Protein AF-A0A0V0YJ77-F1 (afdb_monomer)

Foldseek 3Di:
DDQDPVRDDDDDDACVVVQVPDDADCQDDDDPVVVVVVCPPPPDDDDDDPVVVQQVAFDDPVCQVSQWDADPVGIDTDRTGDPPHNCSVVVSVVVVD

Secondary structure (DSSP, 8-state):
-EE-TTS-EE-----HHHHHHSPP--PPPPPHHHHHHTTTT-S-------TTGGGGSBPPGGGGGGG-EEETTEEE--SB--TT-TTHHHHHHHHH-

Structure (mmCIF, N/CA/C/O backbone):
data_AF-A0A0V0YJ77-F1
#
_entry.id   AF-A0A0V0YJ77-F1
#
loop_
_atom_site.group_PDB
_atom_site.id
_atom_site.type_symbol
_atom_site.label_atom_id
_atom_site.label_alt_id
_atom_site.label_comp_id
_atom_site.label_asym_id
_atom_site.label_entity_id
_atom_site.label_seq_id
_atom_site.pdbx_PDB_ins_code
_atom_site.Cartn_x
_atom_site.Cartn_y
_atom_site.Cartn_z
_atom_site.occupancy
_atom_site.B_iso_or_equiv
_atom_site.auth_seq_id
_atom_site.auth_comp_id
_atom_site.auth_asym_id
_atom_site.auth_atom_id
_atom_site.pdbx_PDB_model_num
ATOM 1 N N . LEU A 1 1 ? 4.881 12.488 -11.823 1.00 85.94 1 LEU A N 1
ATOM 2 C CA . LEU A 1 1 ? 4.796 13.316 -10.596 1.00 85.94 1 LEU A CA 1
ATOM 3 C C . LEU A 1 1 ? 3.446 14.006 -10.577 1.00 85.94 1 LEU A C 1
ATOM 5 O O . LEU A 1 1 ? 3.073 14.589 -11.586 1.00 85.94 1 LEU A O 1
ATOM 9 N N . VAL A 1 2 ? 2.720 13.919 -9.468 1.00 90.69 2 VAL A N 1
ATOM 10 C CA . VAL A 1 2 ? 1.419 14.581 -9.288 1.00 90.69 2 VAL A CA 1
ATOM 11 C C . VAL A 1 2 ? 1.610 15.763 -8.343 1.00 90.69 2 VAL A C 1
ATOM 13 O O . VAL A 1 2 ? 2.290 15.619 -7.333 1.00 90.69 2 VAL A O 1
ATOM 16 N N . ARG A 1 3 ? 1.050 16.936 -8.646 1.00 94.06 3 ARG A N 1
ATOM 17 C CA . ARG A 1 3 ? 1.110 18.084 -7.725 1.00 94.06 3 ARG A CA 1
ATOM 18 C C . ARG A 1 3 ? 0.067 17.915 -6.623 1.00 94.06 3 ARG A C 1
ATOM 20 O O . ARG A 1 3 ? -1.103 17.673 -6.914 1.00 94.06 3 ARG A O 1
ATOM 27 N N . LYS A 1 4 ? 0.488 18.025 -5.363 1.00 92.88 4 LYS A N 1
ATOM 28 C CA . LYS A 1 4 ? -0.427 18.114 -4.219 1.00 92.88 4 LYS A CA 1
ATOM 29 C C . LYS A 1 4 ? -1.076 19.505 -4.165 1.00 92.88 4 LYS A C 1
ATOM 31 O O . LYS A 1 4 ? -0.624 20.435 -4.831 1.00 92.88 4 LYS A O 1
ATOM 36 N N . LYS A 1 5 ? -2.113 19.653 -3.329 1.00 93.81 5 LYS A N 1
ATOM 37 C CA . LYS A 1 5 ? -2.789 20.944 -3.087 1.00 93.81 5 LYS A CA 1
ATOM 38 C C . LYS A 1 5 ? -1.843 22.014 -2.527 1.00 93.81 5 LYS A C 1
ATOM 40 O O . LYS A 1 5 ? -2.006 23.181 -2.846 1.00 93.81 5 LYS A O 1
ATOM 45 N N . ASP A 1 6 ? -0.849 21.604 -1.741 1.00 94.38 6 ASP A N 1
ATOM 46 C CA . ASP A 1 6 ? 0.196 22.473 -1.177 1.00 94.38 6 ASP A CA 1
ATOM 47 C C . ASP A 1 6 ? 1.306 22.844 -2.187 1.00 94.38 6 ASP A C 1
ATOM 49 O O . ASP A 1 6 ? 2.279 23.500 -1.832 1.00 94.38 6 ASP A O 1
ATOM 53 N N . GLY A 1 7 ? 1.194 22.407 -3.447 1.00 92.38 7 GLY A N 1
ATOM 54 C CA . GLY A 1 7 ? 2.186 22.647 -4.495 1.00 92.38 7 GLY A CA 1
ATOM 55 C C . GLY A 1 7 ? 3.379 21.686 -4.489 1.00 92.38 7 GLY A C 1
ATOM 56 O O . GLY A 1 7 ? 4.110 21.640 -5.483 1.00 92.38 7 GLY A O 1
ATOM 57 N N . SER A 1 8 ? 3.556 20.871 -3.442 1.00 93.62 8 SER A N 1
ATOM 58 C CA . SER A 1 8 ? 4.645 19.892 -3.368 1.00 93.62 8 SER A CA 1
ATOM 59 C C . SER A 1 8 ? 4.437 18.728 -4.353 1.00 93.62 8 SER A C 1
ATOM 61 O O . SER A 1 8 ? 3.298 18.330 -4.642 1.00 93.62 8 SER A O 1
ATOM 63 N N . PRO A 1 9 ? 5.518 18.149 -4.909 1.00 92.25 9 PRO A N 1
ATOM 64 C CA . PRO A 1 9 ? 5.407 16.985 -5.775 1.00 92.25 9 PRO A CA 1
ATOM 65 C C . PRO A 1 9 ? 5.058 15.723 -4.971 1.00 92.25 9 PRO A C 1
ATOM 67 O O . PRO A 1 9 ? 5.566 15.480 -3.878 1.00 92.25 9 PRO A O 1
ATOM 70 N N . ARG A 1 10 ? 4.210 14.870 -5.548 1.00 91.75 10 ARG A N 1
ATOM 71 C CA . ARG A 1 10 ? 3.933 13.505 -5.098 1.00 91.75 10 ARG A CA 1
ATOM 72 C C . ARG A 1 10 ? 4.472 12.522 -6.130 1.00 91.75 10 ARG A C 1
ATOM 74 O O . ARG A 1 10 ? 4.115 12.574 -7.314 1.00 91.75 10 ARG A O 1
ATOM 81 N N . PHE A 1 11 ? 5.338 11.630 -5.669 1.00 90.94 11 PHE A N 1
ATOM 82 C CA . PHE A 1 11 ? 5.810 10.508 -6.463 1.00 90.94 11 PHE A CA 1
ATOM 83 C C . PHE A 1 11 ? 4.708 9.451 -6.557 1.00 90.94 11 PHE A C 1
ATOM 85 O O . PHE A 1 11 ? 4.202 8.987 -5.539 1.00 90.94 11 PHE A O 1
ATOM 92 N N . CYS A 1 12 ? 4.298 9.123 -7.781 1.00 92.75 12 CYS A N 1
ATOM 93 C CA . CYS A 1 12 ? 3.265 8.132 -8.062 1.00 92.75 12 CYS A CA 1
ATOM 94 C C . CYS A 1 12 ? 3.758 7.260 -9.209 1.00 92.75 12 CYS A C 1
ATOM 96 O O . CYS A 1 12 ? 4.043 7.784 -10.290 1.00 92.75 12 CYS A O 1
ATOM 98 N N . VAL A 1 13 ? 3.853 5.959 -8.958 1.00 94.69 13 VAL A N 1
ATOM 99 C CA . VAL A 1 13 ? 4.151 4.955 -9.978 1.00 94.69 13 VAL A CA 1
ATOM 100 C C . VAL A 1 13 ? 2.832 4.395 -10.495 1.00 94.69 13 VAL A C 1
ATOM 102 O O . VAL A 1 13 ? 1.909 4.139 -9.722 1.00 94.69 13 VAL A O 1
ATOM 105 N N . ASP A 1 14 ? 2.723 4.239 -11.811 1.00 95.19 14 ASP A N 1
ATOM 106 C CA . ASP A 1 14 ? 1.532 3.673 -12.437 1.00 95.19 14 ASP A CA 1
ATOM 107 C C . ASP A 1 14 ? 1.594 2.141 -12.434 1.00 95.19 14 ASP A C 1
ATOM 109 O O . ASP A 1 14 ? 2.125 1.518 -13.352 1.00 95.19 14 ASP A O 1
ATOM 113 N N . TYR A 1 15 ? 1.019 1.534 -11.396 1.00 96.44 15 TYR A N 1
ATOM 114 C CA . TYR A 1 15 ? 0.929 0.081 -11.259 1.00 96.44 15 TYR A CA 1
ATOM 115 C C . TYR A 1 15 ? -0.333 -0.529 -11.882 1.00 96.44 15 TYR A C 1
ATOM 117 O O . TYR A 1 15 ? -0.606 -1.700 -11.645 1.00 96.44 15 TYR A O 1
ATOM 125 N N . ARG A 1 16 ? -1.111 0.188 -12.711 1.00 97.19 16 ARG A N 1
ATOM 126 C CA . ARG A 1 16 ? -2.367 -0.360 -13.275 1.00 97.19 16 ARG A CA 1
ATOM 127 C C . ARG A 1 16 ? -2.173 -1.696 -13.996 1.00 97.19 16 ARG A C 1
ATOM 129 O O . ARG A 1 16 ? -2.968 -2.610 -13.804 1.00 97.19 16 ARG A O 1
ATOM 136 N N . ARG A 1 17 ? -1.103 -1.830 -14.789 1.00 96.94 17 ARG A N 1
ATOM 137 C CA . ARG A 1 17 ? -0.780 -3.085 -15.494 1.00 96.94 17 ARG A CA 1
ATOM 138 C C . ARG A 1 17 ? -0.347 -4.196 -14.543 1.00 96.94 17 ARG A C 1
ATOM 140 O O . ARG A 1 17 ? -0.796 -5.322 -14.705 1.00 96.94 17 ARG A O 1
ATOM 147 N N . LEU A 1 18 ? 0.482 -3.870 -13.552 1.00 96.62 18 LEU A N 1
ATOM 148 C CA . LEU A 1 18 ? 0.903 -4.821 -12.524 1.00 96.62 18 LEU A CA 1
ATOM 149 C C . LEU A 1 18 ? -0.305 -5.329 -11.725 1.00 96.62 18 LEU A C 1
ATOM 151 O O . LEU A 1 18 ? -0.471 -6.531 -11.545 1.00 96.62 18 LEU A O 1
ATOM 155 N N . ASN A 1 19 ? -1.187 -4.423 -11.310 1.00 97.06 19 ASN A N 1
ATOM 156 C CA . ASN A 1 19 ? -2.392 -4.751 -10.557 1.00 97.06 19 ASN A CA 1
ATOM 157 C C . ASN A 1 19 ? -3.348 -5.641 -11.358 1.00 97.06 19 ASN A C 1
ATOM 159 O O . ASN A 1 19 ? -3.946 -6.539 -10.784 1.00 97.06 19 ASN A O 1
ATOM 163 N N . ALA A 1 20 ? -3.463 -5.437 -12.674 1.00 97.38 20 ALA A N 1
ATOM 164 C CA . ALA A 1 20 ? -4.331 -6.252 -13.527 1.00 97.38 20 ALA A CA 1
ATOM 165 C C . ALA A 1 20 ? -3.894 -7.726 -13.625 1.00 97.38 20 ALA A C 1
ATOM 167 O O . ALA A 1 20 ? -4.730 -8.590 -13.875 1.00 97.38 20 ALA A O 1
ATOM 168 N N . VAL A 1 21 ? -2.602 -8.016 -13.436 1.00 96.69 21 VAL A N 1
ATOM 169 C CA . VAL A 1 21 ? -2.053 -9.386 -13.464 1.00 96.69 21 VAL A CA 1
ATOM 170 C C . VAL A 1 21 ? -1.772 -9.949 -12.069 1.00 96.69 21 VAL A C 1
ATOM 172 O O . VAL A 1 21 ? -1.411 -11.116 -11.930 1.00 96.69 21 VAL A O 1
ATOM 175 N N . THR A 1 22 ? -1.921 -9.132 -11.026 1.00 96.56 22 THR A N 1
ATOM 176 C CA . THR A 1 22 ? -1.720 -9.552 -9.639 1.00 96.56 22 THR A CA 1
ATOM 177 C C . THR A 1 22 ? -2.990 -10.216 -9.125 1.00 96.56 22 THR A C 1
ATOM 179 O O . THR A 1 22 ? -4.088 -9.685 -9.278 1.00 96.56 22 THR A O 1
ATOM 182 N N . ARG A 1 23 ? -2.854 -11.377 -8.475 1.00 96.19 23 ARG A N 1
ATOM 183 C CA . ARG A 1 23 ? -3.986 -12.015 -7.798 1.00 96.19 23 ARG A CA 1
ATOM 184 C C . ARG A 1 23 ? -4.470 -11.105 -6.670 1.00 96.19 23 ARG A C 1
ATOM 186 O O . ARG A 1 23 ? -3.717 -10.852 -5.729 1.00 96.19 23 ARG A O 1
ATOM 193 N N . VAL A 1 24 ? -5.710 -10.635 -6.773 1.00 93.75 24 VAL A N 1
ATOM 194 C CA . VAL A 1 24 ? -6.322 -9.766 -5.764 1.00 93.75 24 VAL A CA 1
ATOM 195 C C . VAL A 1 24 ? -6.494 -10.539 -4.462 1.00 93.75 24 VAL A C 1
ATOM 197 O O . VAL A 1 24 ? -7.014 -11.655 -4.454 1.00 93.75 24 VAL A O 1
ATOM 200 N N . ASP A 1 25 ? -6.028 -9.937 -3.377 1.00 90.81 25 ASP A N 1
ATOM 201 C CA . ASP A 1 25 ? -6.213 -10.434 -2.023 1.00 90.81 25 ASP A CA 1
ATOM 202 C C . ASP A 1 25 ? -7.494 -9.835 -1.434 1.00 90.81 25 ASP A C 1
ATOM 204 O O . ASP A 1 25 ? -7.559 -8.641 -1.142 1.00 90.81 25 ASP A O 1
ATOM 208 N N . ALA A 1 26 ? -8.531 -10.661 -1.310 1.00 86.69 26 ALA A N 1
ATOM 209 C CA . ALA A 1 26 ? -9.835 -10.260 -0.797 1.00 86.69 26 ALA A CA 1
ATOM 210 C C . ALA A 1 26 ? -9.899 -10.408 0.733 1.00 86.69 26 ALA A C 1
ATOM 212 O O . ALA A 1 26 ? -10.797 -11.072 1.252 1.00 86.69 26 ALA A O 1
ATOM 213 N N . GLN A 1 27 ? -8.936 -9.815 1.448 1.00 87.62 27 GLN A N 1
ATOM 214 C CA . GLN A 1 27 ? -8.964 -9.773 2.911 1.00 87.62 27 GLN A CA 1
ATOM 215 C C . GLN A 1 27 ? -10.254 -9.070 3.369 1.00 87.62 27 GLN A C 1
ATOM 217 O O . GLN A 1 27 ? -10.503 -7.936 2.941 1.00 87.62 27 GLN A O 1
ATOM 222 N N . PRO A 1 28 ? -11.087 -9.711 4.210 1.00 85.75 28 PRO A N 1
ATOM 223 C CA . PRO A 1 28 ? -12.297 -9.085 4.710 1.00 85.75 28 PRO A CA 1
ATOM 224 C C . PRO A 1 28 ? -11.922 -7.925 5.630 1.00 85.75 28 PRO A C 1
ATOM 226 O O . PRO A 1 28 ? -11.195 -8.098 6.603 1.00 85.75 28 PRO A O 1
ATOM 229 N N . LEU A 1 29 ? -12.432 -6.736 5.324 1.00 83.94 29 LEU A N 1
ATOM 230 C CA . LEU A 1 29 ? -12.392 -5.627 6.268 1.00 83.94 29 LEU A CA 1
ATOM 231 C C . LEU A 1 29 ? -13.541 -5.801 7.270 1.00 83.94 29 LEU A C 1
ATOM 233 O O . LEU A 1 29 ? -14.650 -6.152 6.844 1.00 83.94 29 LEU A O 1
A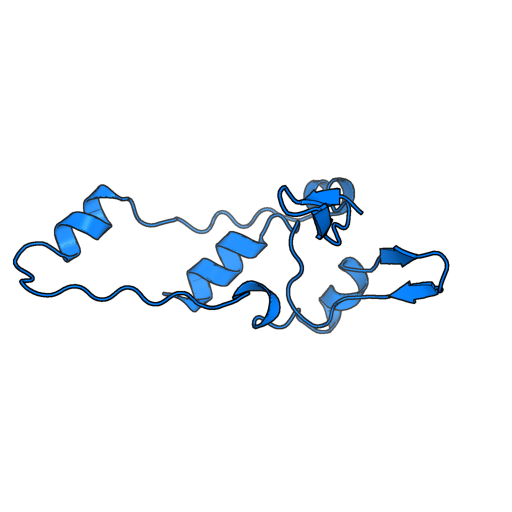TOM 237 N N . PRO A 1 30 ? -13.312 -5.552 8.572 1.00 84.50 30 PRO A N 1
ATOM 238 C CA . PRO A 1 30 ? -14.386 -5.564 9.554 1.00 84.50 30 PRO A CA 1
ATOM 239 C C . PRO A 1 30 ? -15.458 -4.548 9.159 1.00 84.50 30 PRO A C 1
ATOM 241 O O . PRO A 1 30 ? -15.163 -3.483 8.600 1.00 84.50 30 PRO A O 1
ATOM 244 N N . ARG A 1 31 ? -16.726 -4.875 9.426 1.00 88.50 31 ARG A N 1
ATOM 245 C CA . ARG A 1 31 ? -17.805 -3.917 9.188 1.00 88.50 31 ARG A CA 1
ATOM 246 C C . ARG A 1 31 ? -17.654 -2.763 10.169 1.00 88.50 31 ARG A C 1
ATOM 248 O O . ARG A 1 31 ? -17.256 -2.946 11.319 1.00 88.50 31 ARG A O 1
ATOM 255 N N . ILE A 1 32 ? -18.002 -1.567 9.705 1.00 89.50 32 ILE A N 1
ATOM 256 C CA . ILE A 1 32 ? -17.946 -0.365 10.541 1.00 89.50 32 ILE A CA 1
ATOM 257 C C . ILE A 1 32 ? -18.845 -0.545 11.770 1.00 89.50 32 ILE A C 1
ATOM 259 O O . ILE A 1 32 ? -18.405 -0.230 12.869 1.00 89.50 32 ILE A O 1
ATOM 263 N N . ASP A 1 33 ? -20.040 -1.119 11.594 1.00 92.94 33 ASP A N 1
ATOM 264 C CA . ASP A 1 33 ? -20.986 -1.387 12.685 1.00 92.94 33 ASP A CA 1
ATOM 265 C C . ASP A 1 33 ? -20.356 -2.278 13.768 1.00 92.94 33 ASP A C 1
ATOM 267 O O . ASP A 1 33 ? -20.288 -1.870 14.921 1.00 92.94 33 ASP A O 1
ATOM 271 N N . ASP A 1 34 ? -19.768 -3.417 13.380 1.00 89.50 34 ASP A N 1
ATOM 272 C CA . ASP A 1 34 ? -19.092 -4.338 14.308 1.00 89.50 34 ASP A CA 1
ATOM 273 C C . ASP A 1 34 ? -17.948 -3.640 15.069 1.00 89.50 34 ASP A C 1
ATOM 275 O O . ASP A 1 34 ? -17.727 -3.871 16.258 1.00 89.50 34 ASP A O 1
ATOM 279 N N . THR A 1 35 ? -17.222 -2.754 14.379 1.00 88.12 35 THR A N 1
ATOM 280 C CA . THR A 1 35 ? -16.110 -1.995 14.968 1.00 88.12 35 THR A CA 1
ATOM 281 C C . THR A 1 35 ? -16.609 -0.960 15.982 1.00 88.12 35 THR A C 1
ATOM 283 O O . THR A 1 35 ? -15.973 -0.752 17.012 1.00 88.12 35 THR A O 1
ATOM 286 N N . LEU A 1 36 ? -17.743 -0.307 15.713 1.00 89.94 36 LEU A N 1
ATOM 287 C CA . LEU A 1 36 ? -18.356 0.666 16.622 1.00 89.94 36 LEU A CA 1
ATOM 288 C C . LEU A 1 36 ? -19.015 -0.016 17.823 1.00 89.94 36 LEU A C 1
ATOM 290 O O . LEU A 1 36 ? -18.888 0.475 18.945 1.00 89.94 36 LEU A O 1
ATOM 294 N N . ASP A 1 37 ? -19.657 -1.162 17.607 1.00 93.06 37 ASP A N 1
ATOM 295 C CA . ASP A 1 37 ? -20.251 -1.969 18.671 1.00 93.06 37 ASP A CA 1
ATOM 296 C C . ASP A 1 37 ? -19.181 -2.466 19.651 1.00 93.06 37 ASP A C 1
ATOM 298 O O . ASP A 1 37 ? -19.380 -2.407 20.864 1.00 93.06 37 ASP A O 1
ATOM 302 N N . ALA A 1 38 ? -18.001 -2.858 19.155 1.00 89.19 38 ALA A N 1
ATOM 303 C CA . ALA A 1 38 ? -16.864 -3.239 19.998 1.00 89.19 38 ALA A CA 1
ATOM 304 C C . ALA A 1 38 ? -16.353 -2.095 20.898 1.00 89.19 38 ALA A C 1
ATOM 306 O O . ALA A 1 38 ? -15.717 -2.342 21.923 1.00 89.19 38 ALA A O 1
ATOM 307 N N . LEU A 1 39 ? -16.628 -0.842 20.529 1.00 90.81 39 LEU A N 1
ATOM 308 C CA . LEU A 1 39 ? -16.244 0.350 21.283 1.00 90.81 39 LEU A CA 1
ATOM 309 C C . LEU A 1 39 ? -17.324 0.801 22.284 1.00 90.81 39 LEU A C 1
ATOM 311 O O . LEU A 1 39 ? -17.053 1.670 23.123 1.00 90.81 39 LEU A O 1
ATOM 315 N N . ALA A 1 40 ? -18.530 0.224 22.230 1.00 92.81 40 ALA A N 1
ATOM 316 C CA . ALA A 1 40 ? -19.655 0.612 23.073 1.00 92.81 40 ALA A CA 1
ATOM 317 C C . ALA A 1 40 ? -19.338 0.463 24.573 1.00 92.81 40 ALA A C 1
ATOM 319 O O . ALA A 1 40 ? -18.767 -0.525 25.027 1.00 92.81 40 ALA A O 1
ATOM 320 N N . GLY A 1 41 ? -19.718 1.469 25.366 1.00 93.25 41 GLY A N 1
ATOM 321 C CA . GLY A 1 41 ? -19.456 1.506 26.812 1.00 93.25 41 GLY A CA 1
ATOM 322 C C . GLY A 1 41 ? -18.074 2.045 27.207 1.00 93.25 41 GLY A C 1
ATOM 323 O O . GLY A 1 41 ? -17.843 2.299 28.391 1.00 93.25 41 GLY A O 1
ATOM 324 N N . SER A 1 42 ? -17.181 2.293 26.243 1.00 93.94 42 SER A N 1
ATOM 325 C CA . SER A 1 42 ? -15.903 2.971 26.491 1.00 93.94 42 SER A CA 1
ATOM 326 C C . SER A 1 42 ? -16.110 4.466 26.752 1.00 93.94 42 SER A C 1
ATOM 328 O O . SER A 1 42 ? -16.911 5.120 26.088 1.00 93.94 42 SER A O 1
ATOM 330 N N . GLN A 1 43 ? -15.377 5.024 27.718 1.00 94.50 43 GLN A N 1
ATOM 331 C CA . GLN A 1 43 ? -15.476 6.446 28.095 1.00 94.50 43 GLN A CA 1
ATOM 332 C C . GLN A 1 43 ? -14.356 7.313 27.506 1.00 94.50 43 GLN A C 1
ATOM 334 O O . GLN A 1 43 ? -14.479 8.534 27.454 1.00 94.50 43 GLN A O 1
ATOM 339 N N . TRP A 1 44 ? -13.264 6.685 27.065 1.00 95.25 44 TRP A N 1
ATOM 340 C CA . TRP A 1 44 ? -12.065 7.353 26.574 1.00 95.25 44 TRP A CA 1
ATOM 341 C C . TRP A 1 44 ? -11.606 6.691 25.285 1.00 95.25 44 TRP A C 1
ATOM 343 O O . TRP A 1 44 ? -11.500 5.468 25.219 1.00 95.25 44 TRP A O 1
ATOM 353 N N . PHE A 1 45 ? -11.301 7.511 24.286 1.00 93.44 45 PHE A N 1
ATOM 354 C CA . PHE A 1 45 ? -10.822 7.063 22.986 1.00 93.44 45 PHE A CA 1
ATOM 355 C C . PHE A 1 45 ? -9.492 7.735 22.677 1.00 93.44 45 PHE A C 1
ATOM 357 O O . PHE A 1 45 ? -9.305 8.924 22.942 1.00 93.44 45 PHE A O 1
ATOM 364 N N . SER A 1 46 ? -8.581 6.977 22.081 1.00 93.81 46 SER A N 1
ATOM 365 C CA . SER A 1 46 ? -7.366 7.499 21.475 1.00 93.81 46 SER A CA 1
ATOM 366 C C . SER A 1 46 ? -7.240 6.938 20.066 1.00 93.81 46 SER A C 1
ATOM 368 O O . SER A 1 46 ? -7.607 5.798 19.789 1.00 93.81 46 SER A O 1
ATOM 370 N N . THR A 1 47 ? -6.747 7.766 19.154 1.00 90.75 47 THR A N 1
ATOM 371 C CA . THR A 1 47 ? -6.496 7.383 17.766 1.00 90.75 47 THR A CA 1
ATOM 372 C C . THR A 1 47 ? -5.008 7.492 17.500 1.00 90.75 47 THR A C 1
ATOM 374 O O . THR A 1 47 ? -4.408 8.533 17.777 1.00 90.75 47 THR A O 1
ATOM 377 N N . LEU A 1 48 ? -4.423 6.436 16.947 1.00 90.81 48 LEU A N 1
ATOM 378 C CA . LEU A 1 48 ? -3.026 6.405 16.535 1.00 90.81 48 LEU A CA 1
ATOM 379 C C . LEU A 1 48 ? -2.971 6.361 15.009 1.00 90.81 48 LEU A C 1
ATOM 381 O O . LEU A 1 48 ? -3.619 5.521 1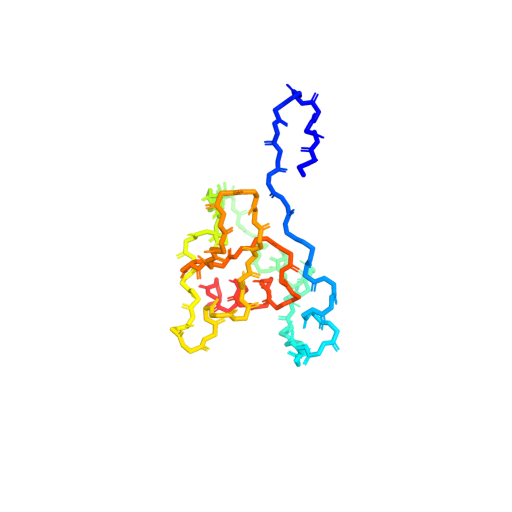4.391 1.00 90.81 48 LEU A O 1
ATOM 385 N N . ASP A 1 49 ? -2.198 7.264 14.413 1.00 90.31 49 ASP A N 1
ATOM 386 C CA . ASP A 1 49 ? -1.907 7.249 12.980 1.00 90.31 49 ASP A CA 1
ATOM 387 C C . ASP A 1 49 ? -0.516 6.656 12.753 1.00 90.31 49 ASP A C 1
ATOM 389 O O . ASP A 1 49 ? 0.483 7.154 13.283 1.00 90.31 49 ASP A O 1
ATOM 393 N N . LEU A 1 50 ? -0.438 5.592 11.954 1.00 86.31 50 LEU A N 1
ATOM 394 C CA . LEU A 1 50 ? 0.844 5.069 11.496 1.00 86.31 50 LEU A CA 1
ATOM 395 C C . LEU A 1 50 ? 1.334 5.949 10.345 1.00 86.31 50 LEU A C 1
ATOM 397 O O . LEU A 1 50 ? 0.992 5.735 9.178 1.00 86.31 50 LEU A O 1
ATOM 401 N N . ALA A 1 51 ? 2.166 6.934 10.685 1.00 84.88 51 ALA A N 1
ATOM 402 C CA . ALA A 1 51 ? 2.716 7.885 9.730 1.00 84.88 51 ALA A CA 1
ATOM 403 C C . ALA A 1 51 ? 3.382 7.161 8.549 1.00 84.88 51 ALA A C 1
ATOM 405 O O . ALA A 1 51 ? 4.360 6.429 8.706 1.00 84.88 51 ALA A O 1
ATOM 406 N N . SER A 1 52 ? 2.867 7.386 7.339 1.00 83.94 52 SER A N 1
ATOM 407 C CA . SER A 1 52 ? 3.343 6.702 6.128 1.00 83.94 52 SER A CA 1
ATOM 408 C C . SER A 1 52 ? 3.342 5.167 6.254 1.00 83.94 52 SER A C 1
ATOM 410 O O . SER A 1 52 ? 4.245 4.524 5.729 1.00 83.94 52 SER A O 1
ATOM 412 N N . GLY A 1 53 ? 2.338 4.581 6.919 1.00 87.56 53 GLY A N 1
ATOM 413 C CA . GLY A 1 53 ? 2.314 3.171 7.334 1.00 87.56 53 GLY A CA 1
ATOM 414 C C . GLY A 1 53 ? 2.692 2.150 6.257 1.00 87.56 53 GLY A C 1
ATOM 415 O O . GLY A 1 53 ? 3.435 1.219 6.542 1.00 87.56 53 GLY A O 1
ATOM 416 N N . TYR A 1 54 ? 2.295 2.351 4.997 1.00 89.81 54 TYR A N 1
ATOM 417 C CA . TYR A 1 54 ? 2.703 1.448 3.909 1.00 89.81 54 TYR A CA 1
ATOM 418 C C . TYR A 1 54 ? 4.223 1.401 3.701 1.00 89.81 54 T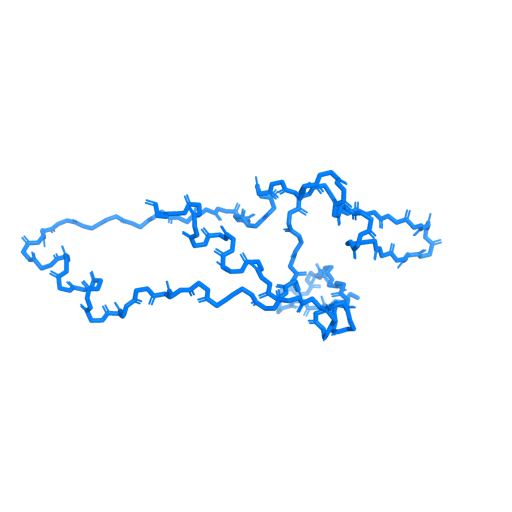YR A C 1
ATOM 420 O O . TYR A 1 54 ? 4.783 0.329 3.505 1.00 89.81 54 TYR A O 1
ATOM 428 N N . TRP A 1 55 ? 4.921 2.528 3.845 1.00 91.75 55 TRP A N 1
ATOM 429 C CA . TRP A 1 55 ? 6.381 2.597 3.712 1.00 91.75 55 TRP A CA 1
ATOM 430 C C . TRP A 1 55 ? 7.133 1.903 4.849 1.00 91.75 55 TRP A C 1
ATOM 432 O O . TRP A 1 55 ? 8.352 1.787 4.775 1.00 91.75 55 TRP A O 1
ATOM 442 N N . GLN A 1 56 ? 6.430 1.460 5.891 1.00 92.44 56 GLN A N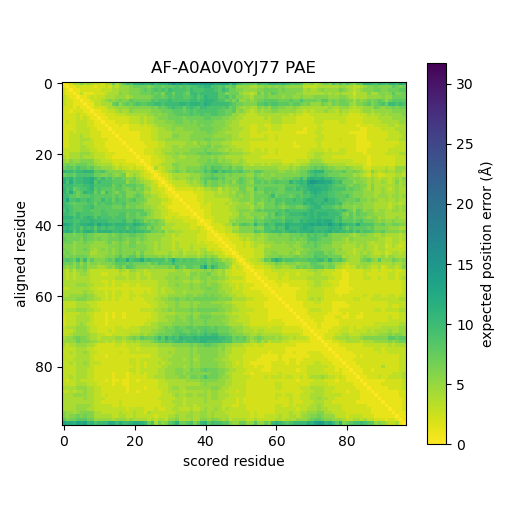 1
ATOM 443 C CA . GLN A 1 56 ? 7.004 0.693 6.994 1.00 92.44 56 GLN A CA 1
ATOM 444 C C . GLN A 1 56 ? 6.901 -0.822 6.764 1.00 92.44 56 GLN A C 1
ATOM 446 O O . GLN A 1 56 ? 7.572 -1.589 7.447 1.00 92.44 56 GLN A O 1
ATOM 451 N N . VAL A 1 57 ? 6.089 -1.262 5.796 1.00 94.06 57 VAL A N 1
ATOM 452 C CA . VAL A 1 57 ? 5.898 -2.682 5.482 1.00 94.06 57 VAL A CA 1
ATOM 453 C C . VAL A 1 57 ? 6.895 -3.099 4.414 1.00 94.06 57 VAL A C 1
ATOM 455 O O . VAL A 1 57 ? 6.903 -2.535 3.32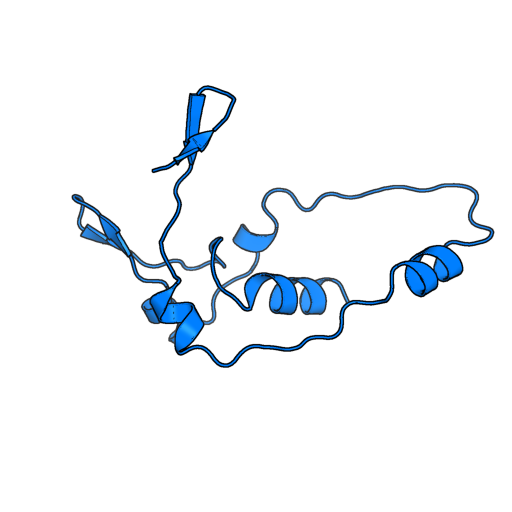2 1.00 94.06 57 VAL A O 1
ATOM 458 N N . GLU A 1 58 ? 7.735 -4.091 4.694 1.00 96.19 58 GLU A N 1
ATOM 459 C CA . GLU A 1 58 ? 8.692 -4.596 3.710 1.00 96.19 58 GLU A CA 1
ATOM 460 C C . GLU A 1 58 ? 8.002 -5.359 2.571 1.00 96.19 58 GLU A C 1
ATOM 462 O O . GLU A 1 58 ? 7.070 -6.136 2.776 1.00 96.19 58 GLU A O 1
ATOM 467 N N . VAL A 1 59 ? 8.494 -5.163 1.346 1.00 96.44 59 VAL A N 1
ATOM 468 C CA . VAL A 1 59 ? 8.147 -6.021 0.208 1.00 96.44 59 VAL A CA 1
ATOM 469 C C . VAL A 1 59 ? 9.045 -7.247 0.270 1.00 96.44 59 VAL A C 1
ATOM 471 O O . VAL A 1 59 ? 10.276 -7.112 0.339 1.00 96.44 59 VAL A O 1
ATOM 474 N N . ALA A 1 60 ? 8.423 -8.426 0.205 1.00 96.00 60 ALA A N 1
ATOM 475 C CA . ALA A 1 60 ? 9.121 -9.701 0.140 1.00 96.00 60 ALA A CA 1
ATOM 476 C C . ALA A 1 60 ? 10.199 -9.655 -0.948 1.00 96.00 60 ALA A C 1
ATOM 478 O O . ALA A 1 60 ? 9.946 -9.209 -2.067 1.00 96.00 60 ALA A O 1
ATOM 479 N N . GLU A 1 61 ? 11.407 -10.108 -0.621 1.00 96.81 61 GLU A N 1
ATOM 480 C CA . GLU A 1 61 ? 12.563 -10.035 -1.514 1.00 96.81 61 GLU A CA 1
ATOM 481 C C . GLU A 1 61 ? 12.308 -10.520 -2.958 1.00 96.81 61 GLU A C 1
ATOM 483 O O . GLU A 1 61 ? 12.644 -9.759 -3.870 1.00 96.81 61 GLU A O 1
ATOM 488 N N . PRO A 1 62 ? 11.640 -11.672 -3.205 1.00 97.38 62 PRO A N 1
ATOM 489 C CA . PRO A 1 62 ? 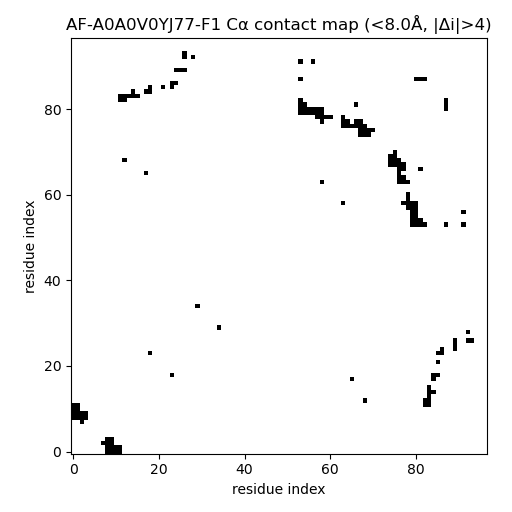11.332 -12.124 -4.567 1.00 97.38 62 PRO A CA 1
ATOM 490 C C . PRO A 1 62 ? 10.289 -11.266 -5.304 1.00 97.38 62 PRO A C 1
ATOM 492 O O . PRO A 1 62 ? 10.171 -11.353 -6.521 1.00 97.38 62 PRO A O 1
ATOM 495 N N . ASP A 1 63 ? 9.525 -10.430 -4.599 1.00 96.62 63 ASP A N 1
ATOM 496 C CA . ASP A 1 63 ? 8.493 -9.572 -5.191 1.00 96.62 63 ASP A CA 1
ATOM 497 C C . ASP A 1 63 ? 8.980 -8.140 -5.447 1.00 96.62 63 ASP A C 1
ATOM 499 O O . ASP A 1 63 ? 8.300 -7.369 -6.128 1.00 96.62 63 ASP A O 1
ATOM 503 N N . ARG A 1 64 ? 10.166 -7.764 -4.948 1.00 96.81 64 ARG A N 1
ATOM 504 C CA . ARG A 1 64 ? 10.693 -6.396 -5.088 1.00 96.81 64 ARG A CA 1
ATOM 505 C C . ARG A 1 64 ? 10.847 -5.986 -6.548 1.00 96.81 64 ARG A C 1
ATOM 507 O O . ARG A 1 64 ? 10.472 -4.867 -6.893 1.00 96.81 64 ARG A O 1
ATOM 514 N N . GLU A 1 65 ? 11.311 -6.886 -7.413 1.00 96.94 65 GLU A N 1
ATOM 515 C CA . GLU A 1 65 ? 11.469 -6.619 -8.852 1.00 96.94 65 GLU A CA 1
ATOM 516 C C . GLU A 1 65 ? 10.144 -6.248 -9.539 1.00 96.94 65 GLU A C 1
ATOM 518 O O . GLU A 1 65 ? 10.120 -5.423 -10.451 1.00 96.94 65 GLU A O 1
ATOM 523 N N . LYS A 1 66 ? 9.011 -6.768 -9.049 1.00 96.31 66 LYS A N 1
ATOM 524 C CA . LYS A 1 66 ? 7.675 -6.465 -9.589 1.00 96.31 66 LYS A CA 1
ATOM 525 C C . LYS A 1 66 ? 7.282 -5.017 -9.322 1.00 96.31 66 LYS A C 1
ATOM 527 O O . LYS A 1 66 ? 6.486 -4.445 -10.059 1.00 96.31 66 LYS A O 1
ATOM 532 N N . THR A 1 67 ? 7.866 -4.405 -8.293 1.00 96.69 67 THR A N 1
ATOM 533 C CA . THR A 1 67 ? 7.653 -2.994 -7.952 1.00 96.69 67 THR A CA 1
ATOM 534 C C . THR A 1 67 ? 8.566 -2.046 -8.733 1.00 96.69 67 THR A C 1
ATOM 536 O O . THR A 1 67 ? 8.530 -0.839 -8.482 1.00 96.69 67 THR A O 1
ATOM 539 N N . ALA A 1 68 ? 9.380 -2.554 -9.664 1.00 97.00 68 ALA A N 1
ATOM 540 C CA . ALA A 1 68 ? 10.333 -1.736 -10.392 1.00 97.00 68 ALA A CA 1
ATOM 541 C C . ALA A 1 68 ? 9.659 -0.610 -11.193 1.00 97.00 68 ALA A C 1
ATOM 543 O O . ALA A 1 68 ? 8.575 -0.759 -11.760 1.00 97.00 68 ALA A O 1
ATOM 544 N N . PHE A 1 69 ? 10.326 0.538 -11.248 1.00 95.75 69 PHE A N 1
ATOM 545 C CA . PHE A 1 69 ? 9.894 1.715 -11.983 1.00 95.75 69 PHE A CA 1
ATOM 546 C C . PHE A 1 69 ? 11.090 2.402 -12.641 1.00 95.75 69 PHE A C 1
ATOM 548 O O . PHE A 1 69 ? 12.198 2.439 -12.104 1.00 95.75 69 PHE A O 1
ATOM 555 N N . SER A 1 70 ? 10.856 2.962 -13.825 1.00 95.69 70 SER A N 1
ATOM 556 C CA . SER A 1 70 ? 11.878 3.678 -14.583 1.00 95.69 70 SER A CA 1
ATOM 557 C C . SER A 1 70 ? 11.773 5.182 -14.352 1.00 95.69 70 SER A C 1
ATOM 559 O O . SER A 1 70 ? 10.683 5.755 -14.292 1.00 95.69 70 SER A O 1
ATOM 561 N N . THR A 1 71 ? 12.929 5.822 -14.233 1.00 93.81 71 THR A N 1
ATOM 562 C CA . THR A 1 71 ? 13.094 7.273 -14.181 1.00 93.81 71 THR A CA 1
ATOM 563 C C . THR A 1 71 ? 14.188 7.685 -15.169 1.00 93.81 71 THR A C 1
ATOM 565 O O . THR A 1 71 ? 14.990 6.839 -15.569 1.00 93.81 71 THR A O 1
ATOM 568 N N . PRO A 1 72 ? 14.317 8.980 -15.508 1.00 95.31 72 PRO A N 1
ATOM 569 C CA . PRO A 1 72 ? 15.455 9.463 -16.293 1.00 95.31 72 PRO A CA 1
ATOM 570 C C . PRO A 1 72 ? 16.832 9.154 -15.677 1.00 95.31 72 PRO A C 1
ATOM 572 O O . PRO A 1 72 ? 17.831 9.188 -16.383 1.00 95.31 72 PRO A O 1
ATOM 575 N N . MET A 1 73 ? 16.895 8.858 -14.372 1.00 94.31 73 MET A N 1
ATOM 576 C CA . MET A 1 73 ? 18.132 8.530 -13.653 1.00 94.31 73 MET A CA 1
ATOM 577 C C . MET A 1 73 ? 18.440 7.028 -13.622 1.00 94.31 73 MET A C 1
ATOM 579 O O . MET A 1 73 ? 19.509 6.640 -13.161 1.00 94.31 73 MET A O 1
ATOM 583 N N . GLY A 1 74 ? 17.512 6.180 -14.070 1.00 95.69 74 GLY A N 1
ATOM 584 C CA . GLY A 1 74 ? 17.680 4.731 -14.061 1.00 95.69 74 GLY A CA 1
ATOM 585 C C . GLY A 1 74 ? 16.434 3.966 -13.629 1.00 95.69 74 GLY A C 1
ATOM 586 O O . GLY A 1 74 ? 15.355 4.532 -13.415 1.00 95.69 74 GLY A O 1
ATOM 587 N N . LEU A 1 75 ? 16.615 2.651 -13.524 1.00 97.19 75 LEU A N 1
ATOM 588 C CA . LEU A 1 75 ? 15.624 1.699 -13.042 1.00 97.19 75 LEU A CA 1
ATOM 589 C C . LEU A 1 75 ? 15.813 1.491 -11.538 1.00 97.19 75 LEU A C 1
ATOM 591 O O . LEU A 1 75 ? 16.911 1.181 -11.082 1.00 97.19 75 LEU A O 1
ATOM 595 N N . PHE A 1 76 ? 14.733 1.640 -10.783 1.00 97.06 76 PHE A N 1
ATOM 596 C CA . PHE A 1 76 ? 14.718 1.457 -9.337 1.00 97.06 76 PHE A CA 1
ATOM 597 C C . PHE A 1 76 ? 13.600 0.496 -8.955 1.00 97.06 76 PHE A C 1
ATOM 599 O O . PHE A 1 76 ? 12.654 0.310 -9.712 1.00 97.06 76 PHE A O 1
ATOM 606 N N . GLN A 1 77 ? 13.689 -0.087 -7.765 1.00 96.62 77 GLN A N 1
ATOM 607 C CA . GLN A 1 77 ? 12.642 -0.919 -7.179 1.00 96.62 77 GLN A CA 1
ATOM 608 C C . GLN A 1 77 ? 12.437 -0.536 -5.719 1.00 96.62 77 GLN A C 1
ATOM 610 O O . GLN A 1 77 ? 13.345 0.003 -5.078 1.00 96.62 77 GLN A O 1
ATOM 615 N N . PHE A 1 78 ? 11.263 -0.838 -5.177 1.00 97.06 78 PHE A N 1
ATOM 616 C CA . PHE A 1 78 ? 10.989 -0.589 -3.774 1.00 97.06 78 PHE A CA 1
ATOM 617 C C . PHE A 1 78 ? 11.391 -1.778 -2.898 1.00 97.06 78 PHE A C 1
ATOM 619 O O . PHE A 1 78 ? 11.268 -2.939 -3.280 1.00 97.06 78 PHE A O 1
ATOM 626 N N . ARG A 1 79 ? 11.888 -1.469 -1.697 1.00 97.19 79 ARG A N 1
ATOM 627 C CA . ARG A 1 79 ? 12.129 -2.452 -0.624 1.00 97.19 79 ARG A CA 1
ATOM 628 C C . ARG A 1 79 ? 10.970 -2.529 0.367 1.00 97.19 79 ARG A C 1
ATOM 630 O O . ARG A 1 79 ? 10.831 -3.528 1.059 1.00 97.19 79 ARG A O 1
ATOM 637 N N . VAL A 1 80 ? 10.157 -1.479 0.407 1.00 96.25 80 VAL A N 1
ATOM 638 C CA . VAL A 1 80 ? 8.977 -1.315 1.258 1.00 96.25 80 VAL A 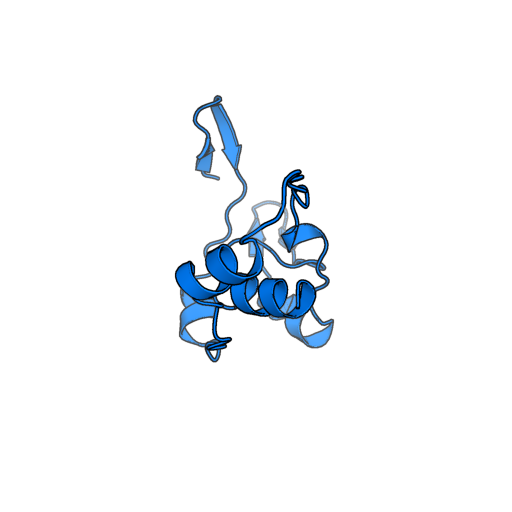CA 1
ATOM 639 C C . VAL A 1 80 ? 7.756 -1.062 0.388 1.00 96.25 80 VAL A C 1
ATOM 641 O O . VAL A 1 80 ? 7.905 -0.700 -0.776 1.00 96.25 80 VAL A O 1
ATOM 644 N N . MET A 1 81 ? 6.559 -1.277 0.912 1.00 96.19 81 MET A N 1
ATOM 645 C CA . MET A 1 81 ? 5.328 -1.317 0.137 1.00 96.19 81 MET A CA 1
ATOM 646 C C . MET A 1 81 ? 4.978 0.075 -0.416 1.00 96.19 81 MET A C 1
ATOM 648 O O . MET A 1 81 ? 4.626 0.978 0.348 1.00 96.19 81 MET A O 1
ATOM 652 N N . PRO A 1 82 ? 5.062 0.289 -1.745 1.00 95.12 82 PRO A N 1
ATOM 653 C CA . PRO A 1 82 ? 4.743 1.578 -2.332 1.00 95.12 82 PRO A CA 1
ATOM 654 C C . PRO A 1 82 ? 3.230 1.775 -2.451 1.00 95.12 82 PRO A C 1
ATOM 656 O O . PRO A 1 82 ? 2.446 0.830 -2.569 1.00 95.12 82 PRO A O 1
ATOM 659 N N . PHE A 1 83 ? 2.814 3.038 -2.517 1.00 92.25 83 PHE A N 1
ATOM 660 C CA . PHE A 1 83 ? 1.447 3.370 -2.904 1.00 92.25 83 PHE A CA 1
ATOM 661 C C . PHE A 1 83 ? 1.142 2.901 -4.334 1.00 92.25 83 PHE A C 1
ATOM 663 O O . PHE A 1 83 ? 1.967 3.039 -5.238 1.00 92.25 83 PHE A O 1
ATOM 670 N N . GLY A 1 84 ? -0.087 2.426 -4.544 1.00 93.38 84 GLY A N 1
ATOM 671 C CA . GLY A 1 84 ? -0.613 2.068 -5.863 1.00 93.38 84 GLY A CA 1
ATOM 672 C C . GLY A 1 84 ? -0.698 0.568 -6.143 1.00 93.38 84 GLY A C 1
ATOM 673 O O . GLY A 1 84 ? -1.298 0.210 -7.152 1.00 93.38 84 GLY A O 1
ATOM 674 N N . LEU A 1 85 ? -0.168 -0.301 -5.275 1.00 95.31 85 LEU A N 1
ATOM 675 C CA . LEU A 1 85 ? -0.371 -1.753 -5.375 1.00 95.31 85 LEU A CA 1
ATOM 676 C C . LEU A 1 85 ? -1.785 -2.146 -4.925 1.00 95.31 85 LEU A C 1
ATOM 678 O O . LEU A 1 85 ? -2.267 -1.651 -3.905 1.00 95.31 85 LEU A O 1
ATOM 682 N N . CYS A 1 86 ? -2.437 -3.063 -5.645 1.00 94.88 86 CYS A N 1
ATOM 683 C CA . CYS A 1 86 ? -3.822 -3.465 -5.358 1.00 94.88 86 CYS A CA 1
ATOM 684 C C . CYS A 1 86 ? -4.003 -4.142 -3.992 1.00 94.88 86 CYS A C 1
ATOM 686 O O . CYS A 1 86 ? -5.030 -3.947 -3.354 1.00 94.88 86 CYS A O 1
ATOM 688 N N . ASN A 1 87 ? -2.999 -4.887 -3.525 1.00 94.88 87 ASN A N 1
ATOM 689 C CA . ASN A 1 87 ? -3.079 -5.645 -2.273 1.00 94.88 87 ASN A CA 1
ATOM 690 C C . ASN A 1 87 ? -2.484 -4.894 -1.072 1.00 94.88 87 ASN A C 1
ATOM 692 O O . ASN A 1 87 ? -2.474 -5.435 0.028 1.00 94.88 87 ASN A O 1
ATOM 696 N N . ALA A 1 88 ? -2.004 -3.654 -1.244 1.00 9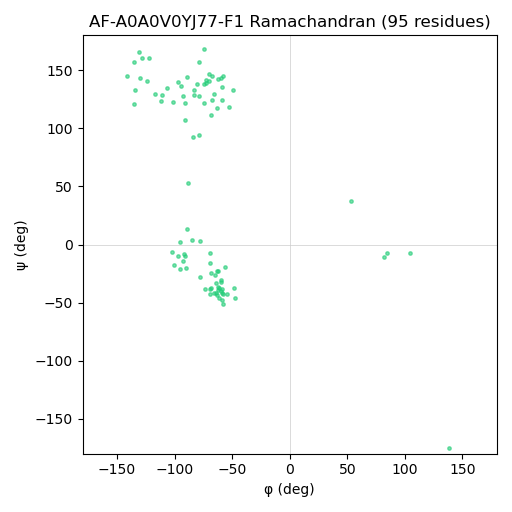3.25 88 ALA A N 1
ATOM 697 C CA . ALA A 1 88 ? -1.408 -2.901 -0.139 1.00 93.25 88 ALA A CA 1
ATOM 698 C C . ALA A 1 88 ? -2.356 -2.709 1.065 1.00 93.25 88 ALA A C 1
ATOM 700 O O . ALA A 1 88 ? -1.912 -2.923 2.195 1.00 93.25 88 ALA A O 1
ATOM 701 N N . PRO A 1 89 ? -3.655 -2.390 0.873 1.00 91.44 89 PRO A N 1
ATOM 702 C CA . PRO A 1 89 ? -4.599 -2.311 1.987 1.00 91.44 89 PRO A CA 1
ATOM 703 C C . PRO A 1 89 ? -4.810 -3.654 2.694 1.00 91.44 89 PRO A C 1
ATOM 705 O O . PRO A 1 89 ? -4.827 -3.687 3.916 1.00 91.44 89 PRO A O 1
ATOM 708 N N . ALA A 1 90 ? -4.916 -4.758 1.946 1.00 93.06 90 ALA A N 1
ATOM 709 C CA . ALA A 1 90 ? -5.124 -6.097 2.503 1.00 93.06 90 ALA A CA 1
ATOM 710 C C . ALA A 1 90 ? -3.919 -6.576 3.330 1.00 93.06 90 ALA A C 1
ATOM 712 O O . ALA A 1 90 ? -4.079 -7.129 4.417 1.00 93.06 90 ALA A O 1
ATOM 713 N N . THR A 1 91 ? -2.701 -6.320 2.847 1.00 93.19 91 THR A N 1
ATOM 714 C CA . THR A 1 91 ? -1.473 -6.597 3.603 1.00 93.19 91 THR A CA 1
ATOM 715 C C . THR A 1 91 ? -1.414 -5.767 4.882 1.00 93.19 91 THR A C 1
ATOM 717 O O . THR A 1 91 ? -1.075 -6.294 5.935 1.00 93.19 91 THR A O 1
ATOM 720 N N . PHE A 1 92 ? -1.759 -4.478 4.806 1.00 90.94 92 PHE A N 1
ATOM 721 C CA . PHE A 1 92 ? -1.740 -3.603 5.976 1.00 90.94 92 PHE A CA 1
ATOM 722 C C . PHE A 1 92 ? -2.818 -3.976 6.999 1.00 90.94 92 PHE A C 1
ATOM 724 O O . PHE A 1 92 ? -2.552 -3.953 8.191 1.00 90.94 92 PHE A O 1
ATOM 731 N N . GLN A 1 93 ? -4.003 -4.383 6.545 1.00 89.75 93 GLN A N 1
ATOM 732 C CA . GLN A 1 93 ? -5.066 -4.874 7.419 1.00 89.75 93 GLN A CA 1
ATOM 733 C C . GLN A 1 93 ? -4.603 -6.093 8.229 1.00 89.75 93 GLN A C 1
ATOM 7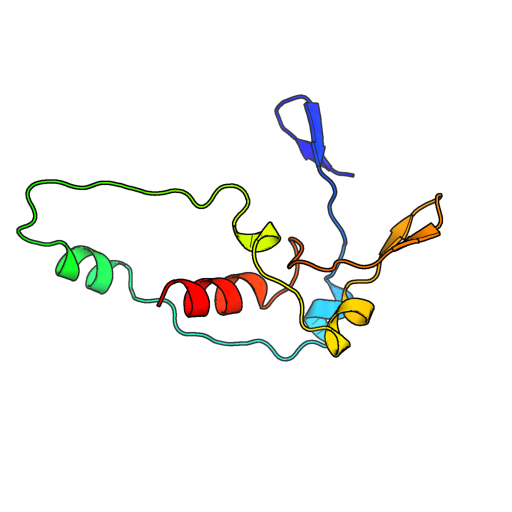35 O O . GLN A 1 93 ? -4.738 -6.091 9.444 1.00 89.75 93 GLN A O 1
ATOM 740 N N . ARG A 1 94 ? -3.970 -7.082 7.584 1.00 89.88 94 ARG A N 1
ATOM 741 C CA . ARG A 1 94 ? -3.411 -8.264 8.271 1.00 89.88 94 ARG A CA 1
ATOM 742 C C . ARG A 1 94 ? -2.291 -7.949 9.260 1.00 89.88 94 ARG A C 1
ATOM 744 O O . ARG A 1 94 ? -2.004 -8.768 10.117 1.00 89.88 94 ARG A O 1
ATOM 751 N N . LEU A 1 95 ? -1.619 -6.810 9.099 1.00 89.56 95 LEU A N 1
ATOM 752 C CA . LEU A 1 95 ? -0.616 -6.340 10.054 1.00 89.56 95 LEU A CA 1
ATOM 753 C C . LEU A 1 95 ? -1.261 -5.709 11.299 1.00 89.56 95 LEU A C 1
ATOM 755 O O . LEU A 1 95 ? -0.636 -5.684 12.354 1.00 89.56 95 LEU A O 1
ATOM 759 N N . MET A 1 96 ? -2.462 -5.145 11.148 1.00 87.00 96 MET A N 1
ATOM 760 C CA . MET A 1 96 ? -3.197 -4.458 12.213 1.00 87.00 96 MET A CA 1
ATOM 761 C C . MET A 1 96 ? -4.124 -5.389 13.007 1.00 87.00 96 MET A C 1
ATOM 763 O O . MET A 1 96 ? -4.528 -5.014 14.107 1.00 87.00 96 MET A O 1
ATOM 767 N N . GLU A 1 97 ? -4.485 -6.542 12.437 1.00 79.56 97 GLU A N 1
ATOM 768 C CA . GLU A 1 97 ? -5.166 -7.658 13.118 1.00 79.56 97 GLU A CA 1
ATOM 769 C C . GLU A 1 97 ? -4.241 -8.372 14.113 1.00 79.56 97 GLU A C 1
ATOM 771 O O . GLU A 1 97 ? -4.728 -8.683 15.224 1.00 79.56 97 GLU A O 1
#

Radius of gyration: 17.1 Å; Cα contacts (8 Å, |Δi|>4): 84; chains: 1; bounding box: 39×35×44 Å

Organism: NCBI:txid990121

Mean predicted aligned error: 4.39 Å

InterPro domains:
  IPR000477 Reverse transcriptase domain [PF00078] (2-97)
  IPR000477 Reverse transcriptase domain [PS50878] (1-97)
  IPR043128 Reverse transcriptase/Diguanylate cyclase domain [G3DSA:3.30.70.270] (27-97)
  IPR043502 DNA/RNA polymerase superfamily [SSF56672] (1-96)
  IPR053134 RNA-directed DNA polymerase homolog [PTHR24559] (1-97)

pLDDT: mean 92.84, std 3.79, range [79.56, 97.38]

Nearest PDB structures (foldseek):
  4ol8-assembly2_F  TM=9.241E-01  e=5.914E-06  Saccharomyces cerevisiae
  4ol8-assembly1_A  TM=8.820E-01  e=6.790E-06  Saccharomyces cerevisiae
  8r0s-assembly1_A  TM=8.571E-01  e=1.629E-04  Cauliflower mosaic virus
  7kse-assembly1_A  TM=8.132E-01  e=9.593E-03  Eastern chimpanzee simian foamy virus
  7ksf-assembly1_A  TM=8.088E-01  e=1.101E-02  Eastern chimpanzee simian foamy virus

Sequence (97 aa):
LVRKKDGSPRFCVDYRRLNAVTRVDAQPLPRIDDTLDALAGSQWFSTLDLASGYWQVEVAEPDREKTAFSTPMGLFQFRVMPFGLCNAPATFQRLME

Solvent-accessible surface area (backbone atoms only — not comparable to full-atom values): 6351 Å² total; per-residue (Å²): 114,46,74,45,96,88,66,49,80,37,89,68,65,88,34,66,69,59,41,74,75,45,83,81,59,84,62,82,74,81,53,68,64,62,56,52,59,73,49,61,92,64,91,78,85,87,85,86,80,65,81,66,49,52,64,73,39,71,39,57,78,91,54,18,70,78,56,48,48,80,53,102,91,46,79,47,59,43,63,30,37,62,79,64,53,76,44,52,65,39,56,50,49,66,71,74,107